Protein AF-A0A9Q3Z8N6-F1 (afdb_monomer_lite)

Sequence (80 aa):
MSADSVHRGSVGCFNYSWADGDATYTIYYHNTCTVKSAIAGTTNALFNNKWCANVAADGKGHTVVYNKPLTFASARGGSC

Structure (mmCIF, N/CA/C/O backbone):
data_AF-A0A9Q3Z8N6-F1
#
_entry.id   AF-A0A9Q3Z8N6-F1
#
loop_
_atom_site.group_PDB
_atom_site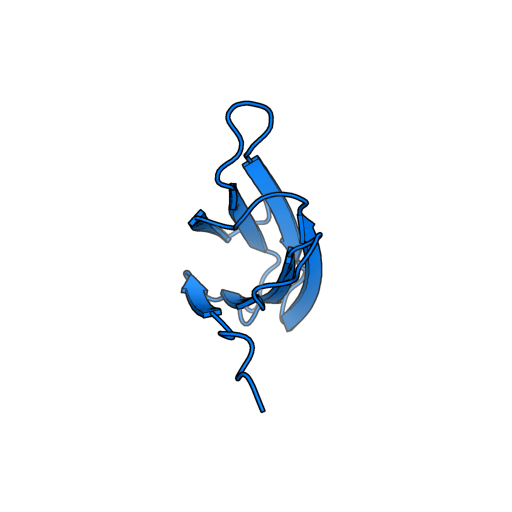.id
_atom_site.type_symbol
_atom_site.label_atom_id
_atom_site.label_alt_id
_atom_site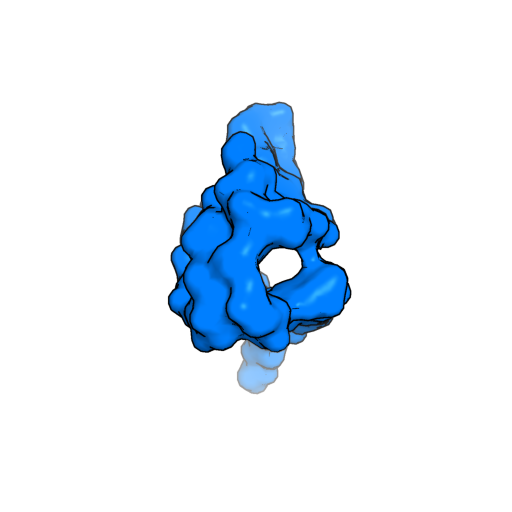.label_comp_id
_atom_site.label_asym_id
_atom_site.label_entity_id
_atom_site.label_seq_id
_atom_site.pdbx_PDB_ins_code
_atom_site.Cartn_x
_atom_site.Cartn_y
_atom_site.Cartn_z
_atom_site.occupancy
_atom_site.B_iso_or_equiv
_atom_site.auth_seq_id
_atom_site.auth_comp_id
_atom_site.auth_asym_id
_atom_site.auth_atom_id
_atom_site.pdbx_PDB_model_num
ATOM 1 N N . MET A 1 1 ? 19.133 -22.242 -2.613 1.00 38.12 1 MET A N 1
ATOM 2 C CA . MET A 1 1 ? 17.907 -21.459 -2.865 1.00 38.12 1 MET A CA 1
ATOM 3 C C . MET A 1 1 ? 18.191 -20.061 -2.363 1.00 38.12 1 MET A C 1
ATOM 5 O O . MET A 1 1 ? 18.309 -19.895 -1.156 1.00 38.12 1 MET A O 1
ATOM 9 N N . SER A 1 2 ? 18.450 -19.110 -3.261 1.00 44.81 2 SER A N 1
ATOM 10 C CA . SER A 1 2 ? 18.641 -17.712 -2.875 1.00 44.81 2 SER A CA 1
ATOM 11 C C . SER A 1 2 ? 17.346 -17.259 -2.218 1.00 44.81 2 SER A C 1
ATOM 13 O O . SER A 1 2 ? 16.307 -17.236 -2.871 1.00 44.81 2 SER A O 1
ATOM 15 N N . ALA A 1 3 ? 17.378 -17.036 -0.907 1.00 50.84 3 ALA A N 1
ATOM 16 C CA . ALA A 1 3 ? 16.278 -16.390 -0.226 1.00 50.84 3 ALA A CA 1
ATOM 17 C C . ALA A 1 3 ? 16.202 -14.986 -0.823 1.00 50.84 3 ALA A C 1
ATOM 19 O O . ALA A 1 3 ? 17.034 -14.137 -0.508 1.00 50.84 3 ALA A O 1
ATOM 20 N N . ASP A 1 4 ? 15.265 -14.783 -1.748 1.00 59.47 4 ASP A N 1
ATOM 21 C CA . ASP A 1 4 ? 14.782 -13.451 -2.077 1.00 59.47 4 ASP A CA 1
ATOM 22 C C . ASP A 1 4 ? 14.593 -12.732 -0.739 1.00 59.47 4 ASP A C 1
ATOM 24 O O . ASP A 1 4 ? 13.938 -13.259 0.173 1.00 59.47 4 ASP A O 1
ATOM 28 N N . SER A 1 5 ? 15.326 -11.636 -0.551 1.00 78.81 5 SER A N 1
ATOM 29 C CA . SER A 1 5 ? 15.388 -10.962 0.736 1.00 78.81 5 SER A CA 1
ATOM 30 C C . SER A 1 5 ? 14.050 -10.273 0.950 1.00 78.81 5 SER A C 1
ATOM 32 O O . SER A 1 5 ? 13.844 -9.126 0.576 1.00 78.81 5 SER A O 1
ATOM 34 N N . VAL A 1 6 ? 13.096 -11.006 1.531 1.00 82.62 6 VAL A N 1
ATOM 35 C CA . VAL A 1 6 ? 11.772 -10.464 1.816 1.00 82.62 6 VAL A CA 1
ATOM 36 C C . VAL A 1 6 ? 11.916 -9.431 2.922 1.00 82.62 6 VAL A C 1
ATOM 38 O O . VAL A 1 6 ? 12.022 -9.747 4.109 1.00 82.62 6 VAL A O 1
ATOM 41 N N . HIS A 1 7 ? 11.883 -8.173 2.521 1.00 87.75 7 HIS A N 1
ATOM 42 C CA . HIS A 1 7 ? 11.846 -7.030 3.400 1.00 87.75 7 HIS A CA 1
ATOM 43 C C . HIS A 1 7 ? 10.440 -6.883 3.972 1.00 87.75 7 HIS A C 1
ATOM 45 O O . HIS A 1 7 ? 9.448 -6.812 3.248 1.00 87.75 7 HIS A O 1
ATOM 51 N N . ARG A 1 8 ? 10.335 -6.829 5.296 1.00 90.06 8 ARG A N 1
ATOM 52 C CA . ARG A 1 8 ? 9.065 -6.638 6.002 1.00 90.06 8 ARG A CA 1
ATOM 53 C C . ARG A 1 8 ? 9.207 -5.506 6.996 1.00 90.06 8 ARG A C 1
ATOM 55 O O . ARG A 1 8 ? 10.293 -5.260 7.514 1.00 90.06 8 ARG A O 1
ATOM 62 N N . GLY A 1 9 ? 8.101 -4.843 7.271 1.00 90.12 9 GLY A N 1
ATOM 63 C CA . GLY A 1 9 ? 8.045 -3.820 8.293 1.00 90.12 9 GLY A CA 1
ATOM 64 C C . GLY A 1 9 ? 6.616 -3.445 8.620 1.00 90.12 9 GLY A C 1
ATOM 65 O O . GLY A 1 9 ? 5.655 -3.939 8.025 1.00 90.12 9 GLY A O 1
ATOM 66 N N . SER A 1 10 ? 6.497 -2.549 9.584 1.00 90.81 10 SER A N 1
ATOM 67 C CA . SER A 1 10 ? 5.219 -2.027 10.031 1.00 90.81 10 SER A CA 1
ATOM 68 C C . SER A 1 10 ? 5.342 -0.517 10.171 1.00 90.81 10 SER A C 1
ATOM 70 O O . SER A 1 10 ? 6.329 -0.021 10.711 1.00 90.81 10 SER A O 1
ATOM 72 N N . VAL A 1 11 ? 4.352 0.220 9.674 1.00 89.12 11 VAL A N 1
ATOM 73 C CA . VAL A 1 11 ? 4.273 1.675 9.807 1.00 89.12 11 VAL A CA 1
ATOM 74 C C . VAL A 1 11 ? 2.882 2.067 10.288 1.00 89.12 11 VAL A C 1
ATOM 76 O O . VAL A 1 11 ? 1.878 1.790 9.634 1.00 89.12 11 VAL A O 1
ATOM 79 N N . GLY A 1 12 ? 2.805 2.661 11.481 1.00 86.88 12 GLY A N 1
ATOM 80 C CA . GLY A 1 12 ? 1.524 2.909 12.147 1.00 86.88 12 GLY A CA 1
ATOM 81 C C . GLY A 1 12 ? 0.760 1.600 12.375 1.00 86.88 12 GLY A C 1
ATOM 82 O O . GLY A 1 12 ? 1.259 0.708 13.053 1.00 86.88 12 GLY A O 1
ATOM 83 N N . CYS A 1 13 ? -0.435 1.475 11.789 1.00 88.88 13 CYS A N 1
ATOM 84 C CA . CYS A 1 13 ? -1.181 0.210 11.720 1.00 88.88 13 CYS A CA 1
ATOM 85 C C . CYS A 1 13 ? -1.245 -0.380 10.301 1.00 88.88 13 CYS A C 1
ATOM 87 O O . CYS A 1 13 ? -2.195 -1.065 9.944 1.00 88.88 13 CYS A O 1
ATOM 89 N N . PHE A 1 14 ? -0.214 -0.148 9.489 1.00 91.25 14 PHE A N 1
ATOM 90 C CA . PHE A 1 14 ? 0.034 -0.922 8.279 1.00 91.25 14 PHE A CA 1
ATOM 91 C C . PHE A 1 14 ? 1.163 -1.910 8.490 1.00 91.25 14 PHE A C 1
ATOM 93 O O . PHE A 1 14 ? 2.251 -1.533 8.915 1.00 91.25 14 PHE A O 1
ATOM 100 N N . ASN A 1 15 ? 0.932 -3.155 8.095 1.00 92.69 15 ASN A N 1
ATOM 101 C CA . ASN A 1 15 ? 2.001 -4.120 7.886 1.00 92.69 15 ASN A CA 1
ATOM 102 C C . ASN A 1 15 ? 2.320 -4.159 6.402 1.00 92.69 15 ASN A C 1
ATOM 104 O O . ASN A 1 15 ? 1.398 -4.237 5.593 1.00 92.69 15 ASN A O 1
ATOM 108 N N . TYR A 1 16 ? 3.595 -4.110 6.042 1.00 91.81 16 TYR A N 1
ATOM 109 C CA . TYR A 1 16 ? 4.023 -4.197 4.657 1.00 91.81 16 TYR A CA 1
ATOM 110 C C . TYR A 1 16 ? 5.136 -5.221 4.480 1.00 91.81 16 TYR A C 1
ATOM 112 O O . TYR A 1 16 ? 5.920 -5.513 5.386 1.00 91.81 16 TYR A O 1
ATOM 120 N N . SER A 1 17 ? 5.205 -5.767 3.277 1.00 91.75 17 SER A N 1
ATOM 121 C CA . SER A 1 17 ? 6.244 -6.696 2.873 1.00 91.75 17 SER A CA 1
ATOM 122 C C . SER A 1 17 ? 6.513 -6.575 1.387 1.00 91.75 17 SER A C 1
ATOM 124 O O . SER A 1 17 ? 5.578 -6.465 0.599 1.00 91.75 17 SER A O 1
ATOM 126 N N . TRP A 1 18 ? 7.774 -6.644 1.002 1.00 90.62 18 TRP A N 1
ATOM 127 C CA . TRP A 1 18 ? 8.200 -6.665 -0.385 1.00 90.62 18 TRP A CA 1
ATOM 128 C C . TRP A 1 18 ? 9.407 -7.581 -0.541 1.00 90.62 18 TRP A C 1
ATOM 130 O O . TRP A 1 18 ? 10.103 -7.888 0.422 1.00 90.62 18 TRP A O 1
ATOM 140 N N . ALA A 1 19 ? 9.594 -8.060 -1.756 1.00 86.25 19 ALA A N 1
ATOM 141 C CA . ALA A 1 19 ? 10.634 -8.994 -2.153 1.00 86.25 19 ALA A CA 1
ATOM 142 C C . ALA A 1 19 ? 11.565 -8.292 -3.150 1.00 86.25 19 ALA A C 1
ATOM 144 O O . ALA A 1 19 ? 11.106 -7.418 -3.900 1.00 86.25 19 ALA A O 1
ATOM 145 N N . ASP A 1 20 ? 12.853 -8.628 -3.134 1.00 79.44 20 ASP A N 1
ATOM 146 C CA . ASP A 1 20 ? 13.824 -8.113 -4.099 1.00 79.44 20 ASP A CA 1
ATOM 147 C C . ASP A 1 20 ? 13.646 -8.848 -5.436 1.00 79.44 20 ASP A C 1
ATOM 149 O O . ASP A 1 20 ? 14.302 -9.848 -5.703 1.00 79.44 20 ASP A O 1
ATOM 153 N N . GLY A 1 21 ? 12.762 -8.332 -6.293 1.00 68.94 21 GLY A N 1
ATOM 154 C CA . GLY A 1 21 ? 12.594 -8.850 -7.651 1.00 68.94 21 GLY A CA 1
ATOM 155 C C . GLY A 1 21 ? 13.669 -8.348 -8.621 1.00 68.94 21 GLY A C 1
ATOM 156 O O . GLY A 1 21 ? 14.210 -7.256 -8.455 1.00 68.94 21 GLY A O 1
ATOM 157 N N . ASP A 1 22 ? 13.923 -9.109 -9.690 1.00 68.69 22 ASP A N 1
ATOM 158 C CA . ASP A 1 22 ? 14.909 -8.763 -10.729 1.00 68.69 22 ASP A CA 1
ATOM 159 C C . ASP A 1 22 ? 14.558 -7.499 -11.540 1.00 68.69 22 ASP A C 1
ATOM 161 O O . ASP A 1 22 ? 15.449 -6.807 -12.026 1.00 68.69 22 ASP A O 1
ATOM 165 N N . ALA A 1 23 ? 13.265 -7.193 -11.710 1.00 76.06 23 ALA A N 1
ATOM 166 C CA . ALA A 1 23 ? 12.804 -6.091 -12.569 1.00 76.06 23 ALA A CA 1
ATOM 167 C C . ALA A 1 23 ? 11.716 -5.202 -11.945 1.00 76.06 23 ALA A C 1
ATOM 169 O O . ALA A 1 23 ? 11.590 -4.030 -12.295 1.00 76.06 23 ALA A O 1
ATOM 170 N N . THR A 1 24 ? 10.903 -5.748 -11.038 1.00 85.31 24 THR A N 1
ATOM 171 C CA . THR A 1 24 ? 9.849 -5.002 -10.340 1.00 85.31 24 THR A CA 1
ATOM 172 C C . THR A 1 24 ? 9.764 -5.451 -8.891 1.00 85.31 24 THR A C 1
ATOM 174 O O . THR A 1 24 ? 9.967 -6.623 -8.580 1.00 85.31 24 THR A O 1
ATOM 177 N N . TYR A 1 25 ? 9.435 -4.516 -8.008 1.00 87.75 25 TYR A N 1
ATOM 178 C CA . TYR A 1 25 ? 9.256 -4.749 -6.584 1.00 87.75 25 TYR A CA 1
ATOM 179 C C . TYR A 1 25 ? 7.769 -4.655 -6.269 1.00 87.75 25 TYR A C 1
ATOM 181 O O . TYR A 1 25 ? 7.145 -3.606 -6.443 1.00 87.75 25 TYR A O 1
ATOM 189 N N . THR A 1 26 ? 7.188 -5.757 -5.801 1.00 90.38 26 THR A N 1
ATOM 190 C CA . THR A 1 26 ? 5.790 -5.762 -5.364 1.00 90.38 26 THR A CA 1
ATOM 191 C C . THR A 1 26 ? 5.733 -5.526 -3.867 1.00 90.38 26 THR A C 1
ATOM 193 O O . THR A 1 26 ? 6.219 -6.334 -3.076 1.00 90.38 26 THR A O 1
ATOM 196 N N . ILE A 1 27 ? 5.132 -4.406 -3.485 1.00 91.12 27 ILE A N 1
ATOM 197 C CA . ILE A 1 27 ? 4.895 -4.035 -2.100 1.00 91.12 27 ILE A CA 1
ATOM 198 C C . ILE A 1 27 ? 3.500 -4.495 -1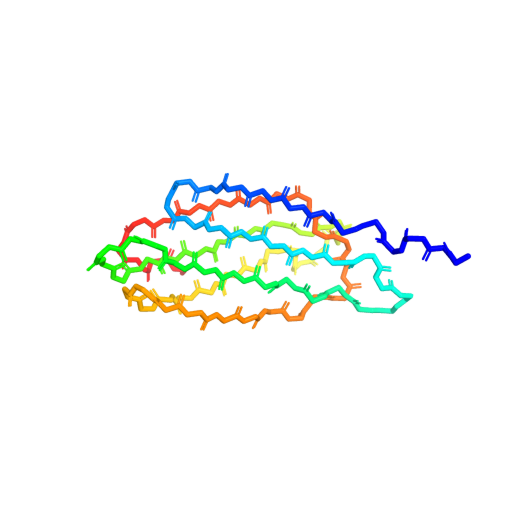.725 1.00 91.12 27 ILE A C 1
ATOM 200 O O . ILE A 1 27 ? 2.513 -3.910 -2.160 1.00 91.12 27 ILE A O 1
ATOM 204 N N . TYR A 1 28 ? 3.421 -5.511 -0.883 1.00 91.44 28 TYR A N 1
ATOM 205 C CA . TYR A 1 28 ? 2.189 -5.936 -0.241 1.00 91.44 28 TYR A CA 1
ATOM 206 C C . TYR A 1 28 ? 1.990 -5.141 1.038 1.00 91.44 28 TYR A C 1
ATOM 208 O O . TYR A 1 28 ? 2.937 -4.932 1.795 1.00 91.44 28 TYR A O 1
ATOM 216 N N . TYR A 1 29 ? 0.759 -4.726 1.302 1.00 93.00 29 TYR A N 1
ATOM 217 C CA . TYR A 1 29 ? 0.409 -4.018 2.523 1.00 93.00 29 TYR A CA 1
ATOM 218 C C . TYR A 1 29 ? -0.958 -4.452 3.047 1.00 93.00 29 TYR A C 1
ATOM 220 O O . TYR A 1 29 ? -1.875 -4.798 2.300 1.00 93.00 29 TYR A O 1
ATOM 228 N N . HIS A 1 30 ? -1.087 -4.423 4.365 1.00 93.00 30 HIS A N 1
ATOM 229 C CA . HIS A 1 30 ? -2.291 -4.766 5.098 1.00 93.00 30 HIS A CA 1
ATOM 230 C C . HIS A 1 30 ? -2.569 -3.670 6.119 1.00 93.00 30 HIS A C 1
ATOM 232 O O . HIS A 1 30 ? -1.771 -3.455 7.034 1.00 93.00 30 HIS A O 1
ATOM 238 N N . ASN A 1 31 ? -3.689 -2.975 5.942 1.00 91.94 31 ASN A N 1
ATOM 239 C CA . ASN A 1 31 ? -4.187 -2.004 6.898 1.00 91.94 31 ASN A CA 1
ATOM 240 C C . ASN A 1 31 ? -4.850 -2.744 8.056 1.00 91.94 31 ASN A C 1
ATOM 242 O O . ASN A 1 31 ? -5.972 -3.197 7.908 1.00 91.94 31 ASN A O 1
ATOM 246 N N . THR A 1 32 ? -4.202 -2.833 9.210 1.00 90.50 32 THR A N 1
ATOM 247 C CA . THR A 1 32 ? -4.820 -3.380 10.427 1.00 90.50 32 THR A CA 1
ATOM 248 C C . THR A 1 32 ? -5.537 -2.306 11.245 1.00 90.50 32 THR A C 1
ATOM 250 O O . THR A 1 32 ? -6.000 -2.576 12.352 1.00 90.50 32 THR A O 1
ATOM 253 N N . CYS A 1 33 ? -5.611 -1.061 10.759 1.00 87.31 33 CYS A N 1
ATOM 254 C CA . CYS A 1 33 ? -6.440 -0.044 11.386 1.00 87.31 33 CYS A CA 1
ATOM 255 C C . CYS A 1 33 ? -7.930 -0.339 11.116 1.00 87.31 33 CYS A C 1
ATOM 257 O O . CYS A 1 33 ? -8.317 -0.762 10.028 1.00 87.31 33 CYS A O 1
ATOM 259 N N . THR A 1 34 ? -8.793 0.016 12.068 1.00 88.19 34 THR A N 1
ATOM 260 C CA . THR A 1 34 ? -10.264 -0.048 11.941 1.00 88.19 34 THR A CA 1
ATOM 261 C C . THR A 1 34 ? -10.859 1.055 11.059 1.00 88.19 34 THR A C 1
ATOM 263 O O . THR A 1 34 ? -12.073 1.144 10.896 1.00 88.19 34 THR A O 1
ATOM 266 N N . VAL A 1 35 ? -10.012 1.912 10.484 1.00 88.62 35 VAL A N 1
ATOM 267 C CA . VAL A 1 35 ? -10.401 3.040 9.635 1.00 88.62 35 VAL A CA 1
ATOM 268 C C . VAL A 1 35 ? -9.634 3.008 8.321 1.00 88.62 35 VAL A C 1
ATOM 270 O O . VAL A 1 35 ? -8.494 2.530 8.259 1.00 88.62 35 VAL A O 1
ATOM 273 N N . LYS A 1 36 ? -10.240 3.582 7.276 1.00 88.81 36 LYS A N 1
ATOM 274 C CA . LYS A 1 36 ? -9.555 3.819 6.005 1.00 88.81 36 LYS A CA 1
ATOM 275 C C . LYS A 1 36 ? -8.312 4.671 6.254 1.00 88.81 36 LYS A C 1
ATOM 277 O O . LYS A 1 36 ? -8.383 5.736 6.869 1.00 88.81 36 LYS A O 1
ATOM 282 N N . SER A 1 37 ? -7.175 4.180 5.790 1.00 91.00 37 SER A N 1
ATOM 283 C CA . SER A 1 37 ? -5.884 4.835 5.955 1.00 91.00 37 SER A CA 1
ATOM 284 C C . SER A 1 37 ? -5.086 4.714 4.660 1.00 91.00 37 SER A C 1
ATOM 286 O O . SER A 1 37 ? -5.380 3.872 3.813 1.00 91.00 37 SER A O 1
ATOM 288 N N . ALA A 1 38 ? -4.107 5.586 4.475 1.00 90.88 38 ALA A N 1
ATOM 289 C CA . ALA A 1 38 ? -3.196 5.537 3.347 1.00 90.88 38 ALA A CA 1
ATOM 290 C C . ALA A 1 38 ? -1.848 4.993 3.805 1.00 90.88 38 ALA A C 1
ATOM 292 O O . ALA A 1 38 ? -1.384 5.315 4.902 1.00 90.88 38 ALA A O 1
ATOM 293 N N . ILE A 1 39 ? -1.213 4.212 2.944 1.00 91.00 39 ILE A N 1
ATOM 294 C CA . ILE A 1 39 ? 0.206 3.899 3.034 1.00 91.00 39 ILE A CA 1
ATOM 295 C C . ILE A 1 39 ? 0.905 4.567 1.857 1.00 91.00 39 ILE A C 1
ATOM 297 O O . ILE A 1 39 ? 0.465 4.461 0.717 1.00 91.00 39 ILE A O 1
ATOM 301 N N . ALA A 1 40 ? 1.977 5.283 2.144 1.00 91.12 40 ALA A N 1
ATOM 302 C CA . ALA A 1 40 ? 2.803 5.964 1.171 1.00 91.12 40 ALA A CA 1
ATOM 303 C C . ALA A 1 40 ? 4.257 5.559 1.356 1.00 91.12 40 ALA A C 1
ATOM 305 O O . ALA A 1 40 ? 4.646 5.027 2.393 1.00 91.12 40 ALA A O 1
ATOM 306 N N . GLY A 1 41 ? 5.083 5.849 0.369 1.00 90.44 41 GLY A N 1
ATOM 307 C CA . GLY A 1 41 ? 6.504 5.607 0.476 1.00 90.44 41 GLY A CA 1
ATOM 308 C C . GLY A 1 41 ? 7.284 6.244 -0.649 1.00 90.44 41 GLY A C 1
ATOM 309 O O . GLY A 1 41 ? 6.720 6.791 -1.598 1.00 90.44 41 GLY A O 1
ATOM 310 N N . THR A 1 42 ? 8.603 6.159 -0.544 1.00 91.00 42 THR A N 1
ATOM 311 C CA . THR A 1 42 ? 9.510 6.518 -1.633 1.00 91.00 42 THR A CA 1
ATOM 312 C C . THR A 1 42 ? 10.259 5.298 -2.129 1.00 91.00 42 THR A C 1
ATOM 314 O O . THR A 1 42 ? 10.478 4.333 -1.399 1.00 91.00 42 THR A O 1
ATOM 317 N N . THR A 1 43 ? 10.666 5.356 -3.385 1.00 90.75 43 THR A N 1
ATOM 318 C CA . THR A 1 43 ? 11.586 4.424 -4.027 1.00 90.75 43 THR A CA 1
ATOM 319 C C . THR A 1 43 ? 12.923 5.112 -4.280 1.00 90.75 43 THR A C 1
ATOM 321 O O . THR A 1 43 ? 13.041 6.334 -4.150 1.00 90.75 43 THR A O 1
ATOM 324 N N . ASN A 1 44 ? 13.926 4.334 -4.678 1.00 87.75 44 ASN A N 1
ATOM 325 C CA . ASN A 1 44 ? 15.251 4.823 -5.058 1.00 87.75 44 ASN A CA 1
ATOM 326 C C . ASN A 1 44 ? 15.296 5.536 -6.429 1.00 87.75 44 ASN A C 1
ATOM 328 O O . ASN A 1 44 ? 16.371 5.772 -6.971 1.00 87.75 44 ASN A O 1
ATOM 332 N N . ALA A 1 45 ? 14.145 5.855 -7.028 1.00 85.81 45 ALA A N 1
ATOM 333 C CA . ALA A 1 45 ? 14.110 6.627 -8.265 1.00 85.81 45 ALA A CA 1
ATOM 334 C C . ALA A 1 45 ? 14.497 8.097 -8.014 1.00 85.81 45 ALA A C 1
ATOM 336 O O . ALA A 1 45 ? 14.203 8.658 -6.959 1.00 85.81 45 ALA A O 1
ATOM 337 N N . LEU A 1 46 ? 15.102 8.742 -9.016 1.00 80.00 46 LEU A N 1
ATOM 338 C CA . LEU A 1 46 ? 15.444 10.172 -8.972 1.00 80.00 46 LEU A CA 1
ATOM 339 C C . LEU A 1 46 ? 14.234 11.087 -9.243 1.00 80.00 46 LEU A C 1
ATOM 341 O O . LEU A 1 46 ? 14.206 12.226 -8.787 1.00 80.00 46 LEU A O 1
ATOM 345 N N . PHE A 1 47 ? 13.222 10.586 -9.957 1.00 77.50 47 PHE A N 1
ATOM 346 C CA . PHE A 1 47 ? 12.010 11.320 -10.334 1.00 77.50 47 PHE A CA 1
ATOM 347 C C . PHE A 1 47 ? 10.777 10.437 -10.125 1.00 77.50 47 PHE A C 1
ATOM 349 O O . PHE A 1 47 ? 10.865 9.222 -10.291 1.00 77.50 47 PHE A O 1
ATOM 356 N N . ASN A 1 48 ? 9.633 11.037 -9.762 1.00 80.81 48 ASN A N 1
ATOM 357 C CA . ASN A 1 48 ? 8.368 10.331 -9.483 1.00 80.81 48 ASN A CA 1
ATOM 358 C C . ASN A 1 48 ? 8.546 9.100 -8.583 1.00 80.81 48 ASN A C 1
ATOM 360 O O . ASN A 1 48 ? 7.975 8.036 -8.798 1.00 80.81 48 ASN A O 1
ATOM 364 N N . ASN A 1 49 ? 9.373 9.258 -7.554 1.00 86.31 49 ASN A N 1
ATOM 365 C CA . ASN A 1 49 ? 9.778 8.171 -6.682 1.00 86.31 49 ASN A CA 1
ATOM 366 C C . ASN A 1 49 ? 8.782 7.898 -5.553 1.00 86.31 49 ASN A C 1
ATOM 368 O O . ASN A 1 49 ? 8.966 6.944 -4.805 1.00 86.31 49 ASN A O 1
ATOM 372 N N . LYS A 1 50 ? 7.751 8.731 -5.412 1.00 88.38 50 LYS A N 1
ATOM 373 C CA . LYS A 1 50 ? 6.712 8.602 -4.394 1.00 88.38 50 LYS A CA 1
ATOM 374 C C . LYS A 1 50 ? 5.596 7.696 -4.896 1.00 88.38 50 LYS A C 1
ATOM 376 O O . LYS A 1 50 ? 5.142 7.837 -6.026 1.00 88.38 50 LYS A O 1
ATOM 381 N N . TRP A 1 51 ? 5.120 6.817 -4.031 1.00 87.81 51 TRP A N 1
ATOM 382 C CA . TRP A 1 51 ? 3.926 6.015 -4.258 1.00 87.81 51 TRP A CA 1
ATOM 383 C C . TRP A 1 51 ? 2.999 6.160 -3.058 1.00 87.81 51 TRP A C 1
ATOM 385 O O . TRP A 1 51 ? 3.444 6.436 -1.943 1.00 87.81 51 TRP A O 1
ATOM 395 N N . CYS A 1 52 ? 1.704 6.003 -3.293 1.00 89.12 52 CYS A N 1
ATOM 396 C CA . CYS A 1 52 ? 0.711 6.031 -2.237 1.00 89.12 52 CYS A CA 1
ATOM 397 C C . CYS A 1 52 ? -0.476 5.148 -2.603 1.00 89.12 52 CYS A C 1
ATOM 399 O O . CYS A 1 52 ? -0.852 5.049 -3.770 1.00 89.12 52 CYS A O 1
ATOM 401 N N . ALA A 1 53 ? -1.042 4.490 -1.603 1.00 88.94 53 ALA A N 1
ATOM 402 C CA . ALA A 1 53 ? -2.177 3.604 -1.734 1.00 88.94 53 ALA A CA 1
ATOM 403 C C . ALA A 1 53 ? -3.163 3.844 -0.594 1.00 88.94 53 ALA A C 1
ATOM 405 O O . ALA A 1 53 ? -2.814 3.795 0.586 1.00 88.94 53 ALA A O 1
ATOM 406 N N . ASN A 1 54 ? -4.421 4.056 -0.964 1.00 91.19 54 ASN A N 1
ATOM 407 C CA . ASN A 1 54 ? -5.524 4.175 -0.025 1.00 91.19 54 ASN A CA 1
ATOM 408 C C . ASN A 1 54 ? -6.123 2.801 0.241 1.00 91.19 54 ASN A C 1
ATOM 410 O O . ASN A 1 54 ? -6.558 2.120 -0.685 1.00 91.19 54 ASN A O 1
ATOM 414 N N . VAL A 1 55 ? -6.186 2.415 1.509 1.00 89.50 55 VAL A N 1
ATOM 415 C CA . VAL A 1 55 ? -6.596 1.074 1.914 1.00 89.50 55 VAL A CA 1
ATOM 416 C C . VAL A 1 55 ? -7.722 1.183 2.931 1.00 89.50 55 VAL A C 1
ATOM 418 O O . VAL A 1 55 ? -7.643 1.935 3.905 1.00 89.50 55 VAL A O 1
ATOM 421 N N . ALA A 1 56 ? -8.808 0.454 2.684 1.00 90.44 56 ALA A N 1
ATOM 422 C CA . ALA A 1 56 ? -9.933 0.376 3.611 1.00 90.44 56 ALA A CA 1
ATOM 423 C C . ALA A 1 56 ? -9.501 -0.219 4.964 1.00 90.44 56 ALA A C 1
ATOM 425 O O . ALA A 1 56 ? -8.408 -0.772 5.084 1.00 90.44 56 ALA A O 1
ATOM 426 N N . ALA A 1 57 ? -10.344 -0.074 5.986 1.00 89.25 57 ALA A N 1
ATOM 427 C CA . ALA A 1 57 ? -10.140 -0.731 7.277 1.00 89.25 57 ALA A CA 1
ATOM 428 C C . ALA A 1 57 ? -10.031 -2.254 7.099 1.00 89.25 57 ALA A C 1
ATOM 430 O O . ALA A 1 57 ? -10.811 -2.813 6.331 1.00 89.25 57 ALA A O 1
ATOM 431 N N . ASP A 1 58 ? -9.063 -2.894 7.759 1.00 90.56 58 ASP A N 1
ATOM 432 C CA . ASP A 1 58 ? -8.721 -4.322 7.567 1.00 90.56 58 ASP A CA 1
ATOM 433 C C . ASP A 1 58 ? -8.396 -4.710 6.101 1.00 90.56 58 ASP A C 1
ATOM 435 O O . ASP A 1 58 ? -8.363 -5.874 5.704 1.00 90.56 58 ASP A O 1
ATOM 439 N N . GLY A 1 59 ? -8.173 -3.714 5.239 1.00 89.62 59 GLY A N 1
ATOM 440 C CA . GLY A 1 59 ? -7.982 -3.913 3.811 1.00 89.62 59 GLY A CA 1
ATOM 441 C C . GLY A 1 59 ? -6.568 -4.380 3.487 1.00 89.62 59 GLY A C 1
ATOM 442 O O . GLY A 1 59 ? -5.582 -3.908 4.056 1.00 89.62 59 GLY A O 1
ATOM 443 N N . LYS A 1 60 ? -6.453 -5.270 2.504 1.00 92.12 60 LYS A N 1
ATOM 444 C CA . LYS A 1 60 ? -5.173 -5.693 1.926 1.00 92.12 60 LYS A CA 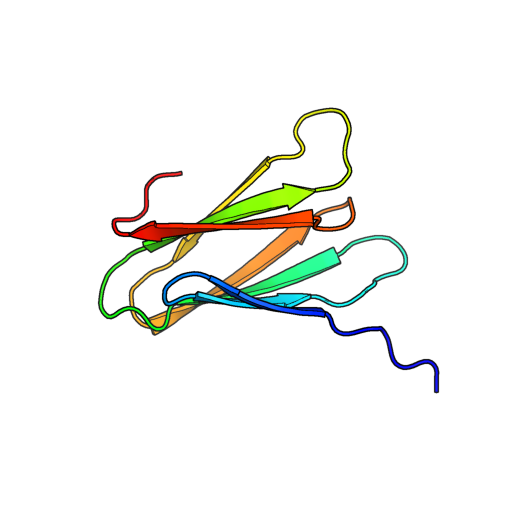1
ATOM 445 C C . LYS A 1 60 ? -5.045 -5.147 0.516 1.00 92.12 60 LYS A C 1
ATOM 447 O O . LYS A 1 60 ? -6.037 -5.004 -0.195 1.00 92.12 60 LYS A O 1
ATOM 452 N N . GLY A 1 61 ? -3.819 -4.868 0.105 1.00 91.31 61 GLY A N 1
ATOM 453 C CA . GLY A 1 61 ? -3.526 -4.476 -1.262 1.00 91.31 61 GLY A CA 1
ATOM 454 C C . GLY A 1 61 ? -2.061 -4.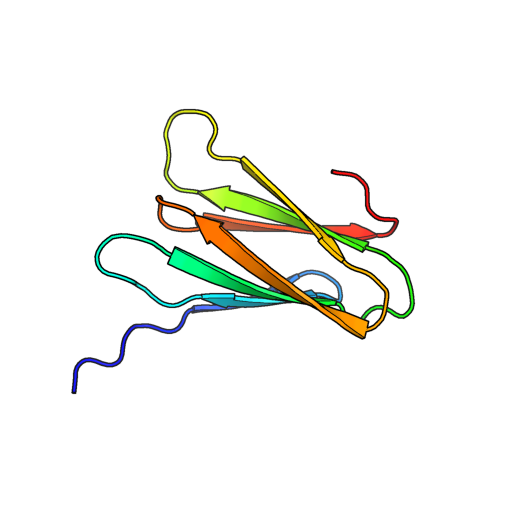677 -1.597 1.00 91.31 61 GLY A C 1
ATOM 455 O O . GLY A 1 61 ? -1.261 -5.112 -0.765 1.00 91.31 61 GLY A O 1
ATOM 456 N N . HIS A 1 62 ? -1.730 -4.379 -2.843 1.00 91.31 62 HIS A N 1
ATOM 457 C CA . HIS A 1 62 ? -0.357 -4.366 -3.298 1.00 91.31 62 HIS A CA 1
ATOM 458 C C . HIS A 1 62 ? -0.151 -3.259 -4.326 1.00 91.31 62 HIS A C 1
ATOM 460 O O . HIS A 1 62 ? -1.063 -2.926 -5.083 1.00 91.31 62 HIS A O 1
ATOM 466 N N . THR A 1 63 ? 1.067 -2.735 -4.360 1.00 89.88 63 THR A N 1
ATOM 467 C CA . THR A 1 63 ? 1.532 -1.782 -5.364 1.00 89.88 63 THR A CA 1
ATOM 468 C C . THR A 1 63 ? 2.809 -2.322 -5.973 1.00 89.88 63 THR A C 1
ATOM 470 O O . THR A 1 63 ? 3.733 -2.708 -5.258 1.00 89.88 63 THR A O 1
ATOM 473 N N . VAL A 1 64 ? 2.867 -2.327 -7.300 1.00 88.69 64 VAL A N 1
ATOM 474 C CA . VAL A 1 64 ? 4.084 -2.662 -8.034 1.00 88.69 64 VAL A CA 1
ATOM 475 C C . VAL A 1 64 ? 4.851 -1.376 -8.303 1.00 88.69 64 VAL A C 1
ATOM 477 O O . VAL A 1 64 ? 4.303 -0.416 -8.843 1.00 88.69 64 VAL A O 1
ATOM 480 N N . VAL A 1 65 ? 6.123 -1.359 -7.921 1.00 88.00 65 VAL A N 1
ATOM 481 C CA . VAL A 1 65 ? 7.053 -0.277 -8.233 1.00 88.00 65 VAL A CA 1
ATOM 482 C C . VAL A 1 65 ? 8.240 -0.826 -9.020 1.00 88.00 65 VAL A C 1
ATOM 484 O O . VAL A 1 65 ? 8.697 -1.941 -8.793 1.00 88.00 65 VAL A O 1
ATOM 487 N N . TYR A 1 66 ? 8.764 -0.034 -9.951 1.00 86.44 66 TYR A N 1
ATOM 488 C CA . TYR A 1 66 ? 9.917 -0.419 -10.781 1.00 86.44 66 TYR A CA 1
ATOM 489 C C . TYR A 1 66 ? 11.267 -0.137 -10.110 1.00 86.44 66 TYR A C 1
ATOM 491 O O . TYR A 1 66 ? 12.312 -0.513 -10.621 1.00 86.44 66 TYR A O 1
ATOM 499 N N . ASN A 1 67 ? 11.254 0.551 -8.968 1.00 88.25 67 ASN A N 1
ATOM 500 C CA . ASN A 1 67 ? 12.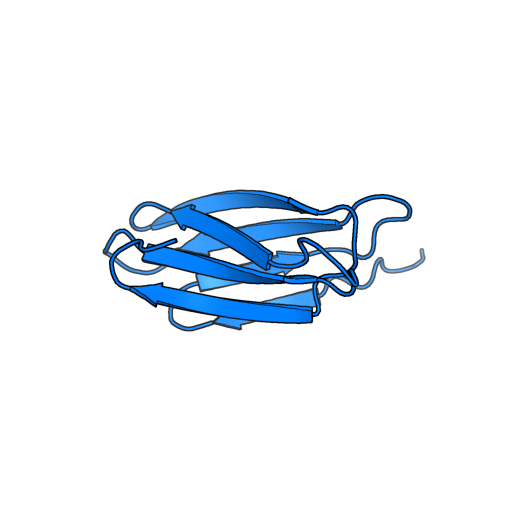449 0.971 -8.250 1.00 88.25 67 ASN A CA 1
ATOM 501 C C . ASN A 1 67 ? 12.386 0.483 -6.806 1.00 88.25 67 ASN A C 1
ATOM 503 O O . ASN A 1 67 ? 11.306 0.452 -6.216 1.00 88.25 67 ASN A O 1
ATOM 507 N N . LYS A 1 68 ? 13.547 0.162 -6.224 1.00 87.19 68 LYS A N 1
ATOM 508 C CA . LYS A 1 68 ? 13.643 -0.391 -4.867 1.00 87.19 68 LYS A CA 1
ATOM 509 C C . LYS A 1 68 ? 12.928 0.515 -3.847 1.00 87.19 68 LYS A C 1
ATOM 511 O O . LYS A 1 68 ? 13.244 1.711 -3.804 1.00 87.19 68 LYS A O 1
ATOM 516 N N . PRO A 1 69 ? 11.985 -0.006 -3.040 1.00 88.06 69 PRO A N 1
ATOM 517 C CA . PRO A 1 69 ? 11.334 0.759 -1.980 1.00 88.06 69 PRO A CA 1
ATOM 518 C C . PRO A 1 69 ? 12.353 1.172 -0.911 1.00 88.06 69 PRO A C 1
ATOM 520 O O . PRO A 1 69 ? 13.166 0.356 -0.481 1.00 88.06 69 PRO A O 1
ATOM 523 N N . LEU A 1 70 ? 12.301 2.428 -0.469 1.00 87.50 70 LEU A N 1
ATOM 524 C CA . LEU A 1 70 ? 13.200 2.985 0.547 1.00 87.50 70 LEU A CA 1
ATOM 525 C C . LEU A 1 70 ? 12.461 3.328 1.835 1.00 87.50 70 LEU A C 1
ATOM 527 O O . LEU A 1 70 ? 12.854 2.887 2.911 1.00 87.50 70 LEU A O 1
ATOM 531 N N . THR A 1 71 ? 11.398 4.125 1.732 1.00 88.62 71 THR A N 1
ATOM 532 C CA . THR A 1 71 ? 10.661 4.611 2.903 1.00 88.62 71 THR A CA 1
ATOM 533 C C . THR A 1 71 ? 9.205 4.200 2.843 1.00 88.62 71 THR A C 1
ATOM 535 O O . THR A 1 71 ? 8.642 4.030 1.762 1.00 88.62 71 THR A O 1
ATOM 538 N N . PHE A 1 72 ? 8.610 4.059 4.023 1.00 89.50 72 PHE A N 1
ATOM 539 C CA . PHE A 1 72 ? 7.206 3.740 4.220 1.00 89.50 72 PHE A CA 1
ATOM 540 C C . PHE A 1 72 ? 6.646 4.700 5.268 1.00 89.50 72 PHE A C 1
ATOM 542 O O . PHE A 1 72 ? 7.251 4.910 6.318 1.00 89.50 72 PHE A O 1
ATOM 549 N N . ALA A 1 73 ? 5.497 5.286 4.974 1.00 89.56 73 ALA A N 1
ATOM 550 C CA . ALA A 1 73 ? 4.759 6.218 5.805 1.00 89.56 73 ALA A CA 1
ATOM 551 C C . ALA A 1 73 ? 3.286 5.799 5.809 1.00 89.56 73 ALA A C 1
ATOM 553 O O . ALA A 1 73 ? 2.770 5.307 4.810 1.00 89.56 73 ALA A O 1
ATOM 554 N N . SER A 1 74 ? 2.586 6.007 6.919 1.00 87.75 74 SER A N 1
ATOM 555 C CA . SER A 1 74 ? 1.139 5.794 6.999 1.00 87.75 74 SER A CA 1
ATOM 556 C C . SER A 1 74 ? 0.439 7.099 7.342 1.00 87.75 74 SER A C 1
ATOM 558 O O . SER A 1 74 ? 0.842 7.766 8.295 1.00 87.75 74 SER A O 1
ATOM 560 N N . ALA A 1 75 ? -0.645 7.419 6.640 1.00 85.81 75 ALA A N 1
ATOM 561 C CA . ALA A 1 75 ? -1.518 8.541 6.958 1.00 85.81 75 ALA A CA 1
ATOM 562 C C . ALA A 1 75 ? -2.919 8.029 7.319 1.00 85.81 75 ALA A C 1
ATOM 564 O O . ALA A 1 75 ? -3.653 7.481 6.491 1.00 85.81 75 ALA A O 1
ATOM 565 N N . ARG A 1 76 ? -3.303 8.199 8.586 1.00 77.38 76 ARG A N 1
ATOM 566 C CA . ARG A 1 76 ? -4.641 7.840 9.073 1.00 77.38 76 ARG A CA 1
ATOM 567 C C . ARG A 1 76 ? -5.670 8.769 8.421 1.00 77.38 76 ARG A C 1
ATOM 569 O O . ARG A 1 76 ? -5.476 9.978 8.438 1.00 77.38 76 ARG A O 1
ATOM 576 N N . GLY A 1 77 ? -6.741 8.221 7.847 1.00 71.44 77 GLY A N 1
ATOM 577 C CA . GLY A 1 77 ? -7.761 9.005 7.133 1.00 71.44 77 GLY A CA 1
ATOM 578 C C . GLY A 1 77 ? -7.686 8.942 5.603 1.00 71.44 77 GLY A C 1
ATOM 579 O O . GLY A 1 77 ? -8.627 9.375 4.947 1.00 71.44 77 GLY A O 1
ATOM 580 N N . GLY A 1 78 ? -6.647 8.326 5.023 1.00 63.75 78 GLY A N 1
ATOM 581 C CA . GLY A 1 78 ? -6.639 7.994 3.592 1.00 63.75 78 GLY A CA 1
ATOM 582 C C . GLY A 1 78 ? -6.302 9.162 2.662 1.00 63.75 78 GLY A C 1
ATOM 583 O O . GLY A 1 78 ? -6.941 9.300 1.620 1.00 63.75 78 GLY A O 1
ATOM 584 N N . SER A 1 79 ? -5.329 9.992 3.041 1.00 64.06 79 SER A N 1
ATOM 585 C CA . SER A 1 79 ? -4.857 11.101 2.208 1.00 64.06 79 SER A CA 1
ATOM 586 C C . SER A 1 79 ? -3.516 10.752 1.564 1.00 64.06 79 SER A C 1
ATOM 588 O O . SER A 1 79 ? -2.464 10.854 2.198 1.00 64.06 79 SER A O 1
ATOM 590 N N . CYS A 1 80 ? -3.612 10.311 0.312 1.00 67.25 80 CYS A N 1
ATOM 591 C CA . CYS A 1 80 ? -2.607 10.476 -0.729 1.00 67.25 80 CYS A CA 1
ATOM 592 C C . CYS A 1 80 ? -2.966 11.761 -1.494 1.00 67.25 80 CYS A C 1
ATOM 594 O O . CYS A 1 80 ? -2.041 12.524 -1.811 1.00 67.25 80 CYS A O 1
#

Organism: NCBI:txid2886947

Secondary structure (DSSP, 8-state):
------EEEEETTEEEEE---SS-EEEEEEE-SSS-EEEEEEES-SSS-EEEEEE-TT-EEEEEESS-EEEEEEEET---

pLDDT: mean 84.7, std 10.78, range [38.12, 93.0]

Radius of gyration: 12.38 Å; chains: 1; bounding box: 29×33×25 Å

Foldseek 3Di:
DPPQPWDWDDADQKTWIWGDDPFKIKIKIFRCAQAWKKKKFAFPDPPPRIDMDIAGHRGIDIDIDRGHTDTIYMGGPGDD